Protein AF-A0A6J6ZNC2-F1 (afdb_monomer)

Mean predicted aligned error: 2.44 Å

Foldseek 3Di:
DDFFAWDFPLLLVVLCCDPPNVWDFPDDDAQWTWTDGPPWDIDIDNDHRRDTDHRVRLQCCVCVVRNDDSVVSRVSND

Radius of gyration: 11.5 Å; Cα contacts (8 Å, |Δi|>4): 124; chains: 1; bounding box: 27×23×25 Å

Organism: NCBI:txid449393

Solvent-accessible surface area (backbone atoms only — not comparable to full-atom values): 4434 Å² total; per-residue (Å²): 134,88,86,52,70,62,45,35,40,50,55,55,52,52,36,42,42,29,82,92,56,50,30,40,80,79,44,74,59,89,47,34,34,36,30,39,32,95,90,41,59,75,42,75,47,76,54,47,55,83,44,72,39,48,17,71,55,49,48,45,45,37,35,72,63,54,62,36,53,74,69,60,39,53,64,54,73,107

Nearest PDB structures (foldseek):
  8g4l-assembly1_Z  TM=4.998E-01  e=6.208E-01  Homo sapiens
  8g4l-assembly1_B  TM=5.093E-01  e=7.973E-01  Homo sapiens
  7qin-assembly1_L  TM=5.318E-01  e=1.491E+00  Mus musculus
  8efh-assembly1_A  TM=4.024E-01  e=9.036E-01  Homo sapiens
  8exw-assembly1_A  TM=5.582E-01  e=4.598E+00  Drosophila melanogaster

Secondary structure (DSSP, 8-state):
-PPPPPEEHHHHHHHHHSTTT--EEEEEETTEEEEE-SSS--EEE-S-TTPEEPHHHHHHIIIIIS---HHHHHHHH-

InterPro domains:
  IPR038570 HicA superfamily [G3DSA:3.30.9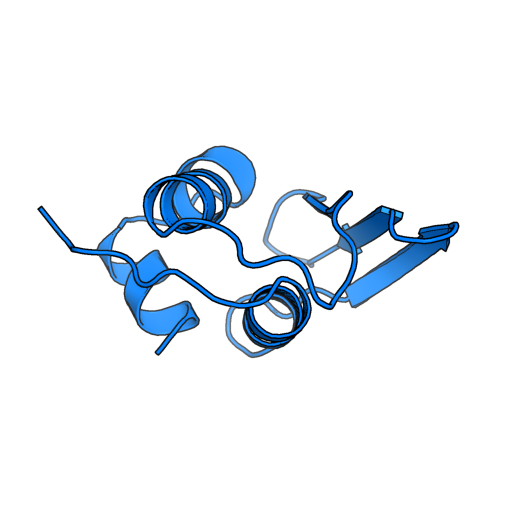20.30] (4-71)

Structure (mmCIF, N/CA/C/O backbone):
data_AF-A0A6J6ZNC2-F1
#
_entry.id   AF-A0A6J6ZNC2-F1
#
loop_
_atom_site.group_PDB
_atom_site.id
_atom_site.type_symbol
_atom_site.label_atom_id
_atom_site.label_alt_id
_atom_site.label_comp_id
_atom_site.label_asym_id
_atom_site.label_entity_id
_atom_site.label_seq_id
_atom_site.pdbx_PDB_ins_code
_atom_site.Cartn_x
_atom_site.Cartn_y
_atom_site.Cartn_z
_atom_site.occupancy
_atom_site.B_iso_or_equiv
_atom_site.auth_seq_id
_atom_site.auth_comp_id
_atom_site.auth_asym_id
_atom_site.auth_atom_id
_atom_site.pdbx_PDB_model_num
ATOM 1 N N . MET A 1 1 ? -13.374 10.164 11.359 1.00 73.06 1 MET A N 1
ATOM 2 C CA . MET A 1 1 ? -12.465 10.139 10.192 1.00 73.06 1 MET A CA 1
ATOM 3 C C . MET A 1 1 ? -11.199 9.418 10.620 1.00 73.06 1 MET A C 1
ATOM 5 O O . MET A 1 1 ? -10.649 9.796 11.648 1.00 73.06 1 MET A O 1
ATOM 9 N N . ILE A 1 2 ? -10.791 8.351 9.930 1.00 88.19 2 ILE A N 1
ATOM 10 C CA . ILE A 1 2 ? -9.601 7.580 10.325 1.00 88.19 2 ILE A CA 1
ATOM 11 C C . ILE A 1 2 ? -8.347 8.365 9.925 1.00 88.19 2 ILE A C 1
ATOM 13 O O . ILE A 1 2 ? -8.259 8.846 8.792 1.00 88.19 2 ILE A O 1
ATOM 17 N N . ASN A 1 3 ? -7.402 8.524 10.856 1.00 92.25 3 ASN A N 1
ATOM 18 C CA . ASN A 1 3 ? -6.135 9.193 10.580 1.00 92.25 3 ASN A CA 1
ATOM 19 C C . ASN A 1 3 ? -5.134 8.186 10.002 1.00 92.25 3 ASN A C 1
ATOM 21 O O . ASN A 1 3 ? -4.871 7.153 10.613 1.00 92.25 3 ASN A O 1
ATOM 25 N N . PHE A 1 4 ? -4.593 8.490 8.826 1.00 96.56 4 PHE A N 1
ATOM 26 C CA . PHE A 1 4 ? -3.608 7.646 8.155 1.00 96.56 4 PHE A CA 1
ATOM 27 C C . PHE A 1 4 ? -2.208 8.190 8.456 1.00 96.56 4 PHE A C 1
ATOM 29 O O . PHE A 1 4 ? -2.002 9.398 8.317 1.00 96.56 4 PHE A O 1
ATOM 36 N N . PRO A 1 5 ? -1.244 7.344 8.856 1.00 96.69 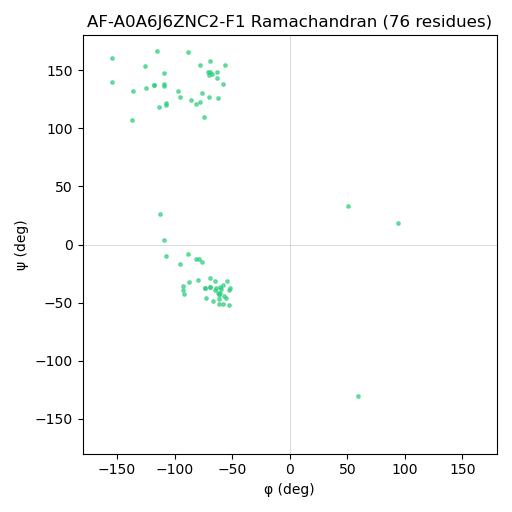5 PRO A N 1
ATOM 37 C CA . PRO A 1 5 ? 0.120 7.789 9.100 1.00 96.69 5 PRO A CA 1
ATOM 38 C C . PRO A 1 5 ? 0.822 8.144 7.786 1.00 96.69 5 PRO A C 1
ATOM 40 O O . PRO A 1 5 ? 0.572 7.537 6.741 1.00 96.69 5 PRO A O 1
ATOM 43 N N . SER A 1 6 ? 1.737 9.110 7.847 1.00 97.56 6 SER A N 1
ATOM 44 C CA . SER A 1 6 ? 2.773 9.238 6.823 1.00 97.56 6 SER A CA 1
A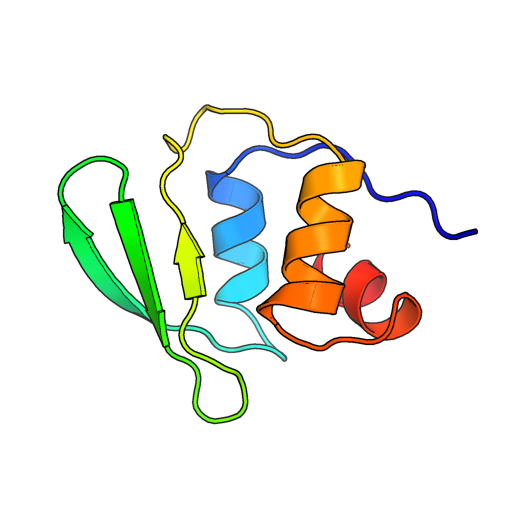TOM 45 C C . SER A 1 6 ? 3.758 8.075 6.955 1.00 97.56 6 SER A C 1
ATOM 47 O O . SER A 1 6 ? 4.025 7.615 8.064 1.00 97.56 6 SER A O 1
ATOM 49 N N . MET A 1 7 ? 4.300 7.587 5.841 1.00 97.75 7 MET A N 1
ATOM 50 C CA . MET A 1 7 ? 5.300 6.513 5.861 1.00 97.75 7 MET A CA 1
ATOM 51 C C . MET A 1 7 ? 6.199 6.546 4.636 1.00 97.75 7 MET A C 1
ATOM 53 O O . MET A 1 7 ? 5.851 7.121 3.600 1.00 97.75 7 MET A O 1
ATOM 57 N N . LYS A 1 8 ? 7.362 5.897 4.721 1.00 97.75 8 LYS A N 1
ATOM 58 C CA . LYS A 1 8 ? 8.265 5.805 3.573 1.00 97.75 8 LYS A CA 1
ATOM 59 C C . LYS A 1 8 ? 7.647 4.944 2.481 1.00 97.75 8 LYS A C 1
ATOM 61 O O . LYS A 1 8 ? 7.004 3.929 2.739 1.00 97.75 8 LYS A O 1
ATOM 66 N N . THR A 1 9 ? 7.936 5.288 1.232 1.00 96.88 9 THR A N 1
ATOM 67 C CA . THR A 1 9 ? 7.487 4.531 0.052 1.00 96.88 9 THR A CA 1
ATOM 68 C C . THR A 1 9 ? 7.850 3.047 0.158 1.00 96.88 9 THR A C 1
ATOM 70 O O . THR A 1 9 ? 7.045 2.177 -0.178 1.00 96.88 9 THR A O 1
ATOM 73 N N . LYS A 1 10 ? 9.044 2.736 0.680 1.00 96.75 10 LYS A N 1
ATOM 74 C CA . LYS A 1 10 ? 9.478 1.353 0.920 1.00 96.75 10 LYS A CA 1
ATOM 75 C C . LYS A 1 10 ? 8.575 0.603 1.905 1.00 96.75 10 LYS A C 1
ATOM 77 O O . LYS A 1 10 ? 8.381 -0.598 1.743 1.00 96.75 10 LYS A O 1
ATOM 82 N N . GLU A 1 11 ? 8.060 1.280 2.926 1.00 97.62 11 GLU A N 1
ATOM 83 C CA . GLU A 1 11 ? 7.170 0.694 3.935 1.00 97.62 11 GLU A CA 1
ATOM 84 C C . GLU A 1 11 ? 5.790 0.438 3.341 1.00 97.62 11 GLU A C 1
ATOM 86 O O . GLU A 1 11 ? 5.305 -0.688 3.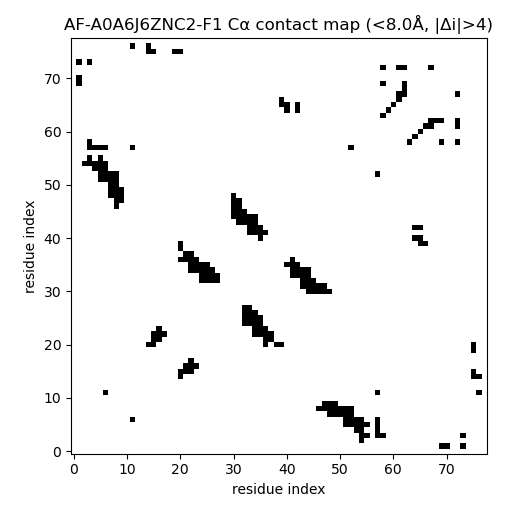423 1.00 97.62 11 GLU A O 1
ATOM 91 N N . LEU A 1 12 ? 5.241 1.410 2.607 1.00 97.56 12 LEU A N 1
ATOM 92 C CA . LEU A 1 12 ? 3.980 1.235 1.885 1.00 97.56 12 LEU A CA 1
ATOM 93 C C . LEU A 1 12 ? 4.032 0.026 0.944 1.00 97.56 12 LEU A C 1
ATOM 95 O O . LEU A 1 12 ? 3.127 -0.802 0.933 1.00 97.56 12 LEU A O 1
ATOM 99 N N . ILE A 1 13 ? 5.115 -0.119 0.178 1.00 97.19 13 ILE A N 1
ATOM 100 C CA . ILE A 1 13 ? 5.279 -1.256 -0.736 1.00 97.19 13 ILE A CA 1
ATOM 101 C C . ILE A 1 13 ? 5.359 -2.580 0.025 1.00 97.19 13 ILE A C 1
ATOM 103 O O . ILE A 1 13 ? 4.791 -3.569 -0.432 1.00 97.19 13 ILE A O 1
ATOM 107 N N . LYS A 1 14 ? 6.005 -2.619 1.198 1.00 97.38 14 LYS A N 1
ATOM 108 C CA . LYS A 1 14 ? 5.992 -3.821 2.045 1.00 97.38 14 LYS A CA 1
ATOM 109 C C . LYS A 1 14 ? 4.573 -4.182 2.481 1.00 97.38 14 LYS A C 1
ATOM 111 O O . LYS A 1 14 ? 4.241 -5.360 2.421 1.00 97.38 14 LYS A O 1
ATOM 116 N N . CYS A 1 15 ? 3.755 -3.210 2.886 1.00 97.69 15 CYS A N 1
ATOM 117 C CA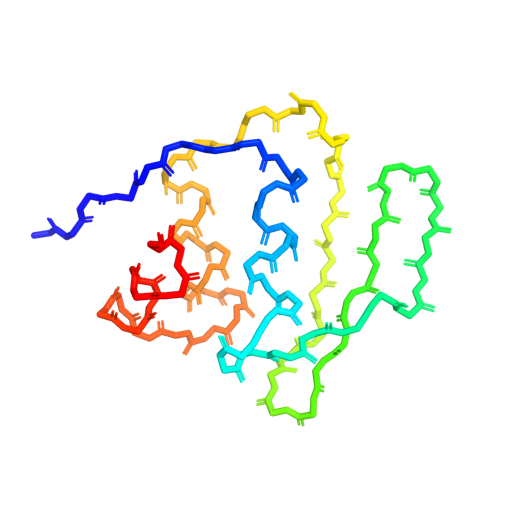 . CYS A 1 15 ? 2.353 -3.442 3.250 1.00 97.69 15 CYS A CA 1
ATOM 118 C C . CYS A 1 15 ? 1.549 -3.982 2.061 1.00 97.69 15 CYS A C 1
ATOM 120 O O . CYS A 1 15 ? 0.884 -5.005 2.183 1.00 97.69 15 CYS A O 1
ATOM 122 N N . LEU A 1 16 ? 1.688 -3.368 0.881 1.00 97.62 16 LEU A N 1
ATOM 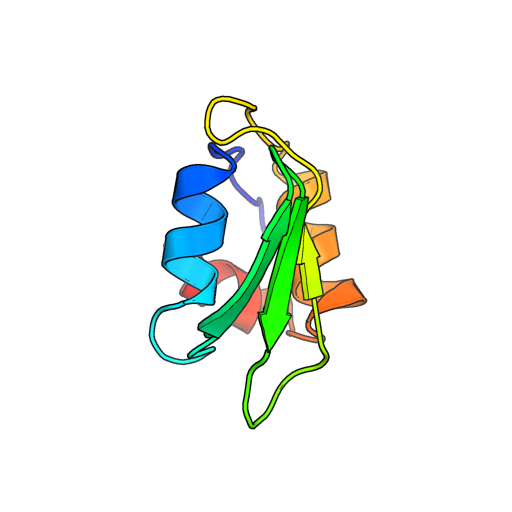123 C CA . LEU A 1 16 ? 1.008 -3.812 -0.341 1.00 97.62 16 LEU A CA 1
ATOM 124 C C . LEU A 1 16 ? 1.383 -5.251 -0.737 1.00 97.62 16 LEU A C 1
ATOM 126 O O . LEU A 1 16 ? 0.533 -6.011 -1.193 1.00 97.62 16 LEU A O 1
ATOM 130 N N . CYS A 1 17 ? 2.645 -5.645 -0.568 1.00 97.69 17 CYS A N 1
ATOM 131 C CA . CYS A 1 17 ? 3.104 -6.988 -0.927 1.00 97.69 17 CYS A CA 1
ATOM 132 C C . CYS A 1 17 ? 2.735 -8.076 0.098 1.00 97.69 17 CYS A C 1
ATOM 134 O O . CYS A 1 17 ? 2.899 -9.261 -0.193 1.00 97.69 17 CYS A O 1
ATOM 136 N N . ARG A 1 18 ? 2.280 -7.708 1.301 1.00 96.81 18 ARG A N 1
ATOM 137 C CA . ARG A 1 18 ? 1.893 -8.650 2.364 1.00 96.81 18 ARG A CA 1
ATOM 138 C C . ARG A 1 18 ? 0.424 -9.061 2.244 1.00 96.81 18 ARG A C 1
ATOM 140 O O . ARG A 1 18 ? -0.358 -8.433 1.533 1.00 96.81 18 ARG A O 1
ATOM 147 N N . TYR A 1 19 ? 0.053 -10.124 2.959 1.00 93.94 19 TYR A N 1
ATOM 148 C CA . TYR A 1 19 ? -1.352 -10.478 3.162 1.00 93.94 19 TYR A CA 1
ATOM 149 C C . TYR A 1 19 ? -2.093 -9.304 3.832 1.00 93.94 19 TYR A C 1
ATOM 151 O O . TYR A 1 19 ? -1.524 -8.700 4.743 1.00 93.94 19 TYR A O 1
ATOM 159 N N . PRO A 1 20 ? -3.331 -8.971 3.416 1.00 95.06 20 PRO A N 1
ATOM 160 C CA . PRO A 1 20 ? -4.177 -9.679 2.444 1.00 95.06 20 PRO A CA 1
ATOM 161 C C . PRO A 1 20 ? -3.988 -9.269 0.976 1.00 95.06 20 PRO A C 1
ATOM 163 O O . PRO A 1 20 ? -4.546 -9.913 0.092 1.00 95.06 20 PRO A O 1
ATOM 166 N N . LEU A 1 21 ? -3.226 -8.211 0.684 1.00 97.25 21 LEU A N 1
ATOM 167 C CA . LEU A 1 21 ? -3.192 -7.630 -0.663 1.00 97.25 21 LEU A CA 1
ATOM 168 C C . LEU A 1 21 ? -2.302 -8.395 -1.646 1.00 97.25 21 LEU A C 1
ATOM 170 O O . LEU A 1 21 ? -2.588 -8.414 -2.845 1.00 97.25 21 LEU A O 1
ATOM 174 N N . CYS A 1 22 ? -1.242 -9.035 -1.147 1.00 97.75 22 CYS A N 1
ATOM 175 C CA . CYS A 1 22 ? -0.392 -9.976 -1.881 1.00 97.75 22 CYS A CA 1
ATOM 176 C C . CYS A 1 22 ? 0.110 -9.449 -3.240 1.00 97.75 22 CYS A C 1
ATOM 178 O O . CYS A 1 22 ? 0.283 -10.216 -4.193 1.00 97.75 22 CYS A O 1
ATOM 180 N N . TYR A 1 23 ? 0.351 -8.139 -3.352 1.00 98.31 23 TYR A N 1
ATOM 181 C CA . TYR A 1 23 ? 0.898 -7.559 -4.572 1.00 98.31 23 TYR A CA 1
ATOM 182 C C . TYR A 1 23 ? 2.305 -8.097 -4.865 1.00 98.31 23 TYR A C 1
ATOM 184 O O . TYR A 1 23 ? 3.137 -8.273 -3.979 1.00 98.31 23 TYR A O 1
ATOM 192 N N . LYS A 1 24 ? 2.607 -8.293 -6.147 1.00 98.19 24 LYS A N 1
ATOM 193 C CA . LYS A 1 24 ? 3.935 -8.651 -6.653 1.00 98.19 24 LYS A CA 1
ATOM 194 C C . LYS A 1 24 ? 4.449 -7.555 -7.570 1.00 98.19 24 LYS A C 1
ATOM 196 O O . LYS A 1 24 ? 3.711 -7.046 -8.414 1.00 98.19 24 LYS A O 1
ATOM 201 N N . ILE A 1 25 ? 5.725 -7.205 -7.436 1.00 97.62 25 ILE A N 1
ATOM 202 C CA . ILE A 1 25 ? 6.383 -6.271 -8.353 1.00 97.62 25 ILE A CA 1
ATOM 203 C C . ILE A 1 25 ? 6.646 -7.017 -9.664 1.00 97.62 25 ILE A C 1
ATOM 205 O O . ILE A 1 25 ? 7.494 -7.900 -9.715 1.00 97.62 25 ILE A O 1
ATOM 209 N N . ILE A 1 26 ? 5.920 -6.658 -10.722 1.00 98.19 26 ILE A N 1
ATOM 210 C CA . ILE A 1 26 ? 6.067 -7.275 -12.052 1.00 98.19 26 ILE A CA 1
ATOM 211 C C . ILE A 1 26 ? 7.008 -6.487 -12.967 1.00 98.19 26 ILE A C 1
ATOM 213 O O . ILE A 1 26 ? 7.465 -6.997 -13.986 1.00 98.19 26 ILE A O 1
ATOM 217 N N . ARG A 1 27 ? 7.290 -5.223 -12.629 1.00 96.81 27 ARG A N 1
ATOM 218 C CA . ARG A 1 27 ? 8.215 -4.363 -13.374 1.00 96.81 27 ARG A CA 1
ATOM 219 C C . ARG A 1 27 ? 8.794 -3.283 -12.472 1.00 96.81 27 ARG A C 1
ATOM 221 O O . ARG A 1 27 ? 8.052 -2.659 -11.715 1.00 96.81 27 ARG A O 1
ATOM 228 N N . GLN A 1 28 ? 10.083 -2.993 -12.638 1.00 96.19 28 GLN A N 1
ATOM 229 C CA . GLN A 1 28 ? 10.744 -1.843 -12.024 1.00 96.19 28 GLN A CA 1
ATOM 230 C C . GLN A 1 28 ? 11.654 -1.134 -13.038 1.00 96.19 28 GLN A C 1
ATOM 232 O O . GLN A 1 28 ? 12.433 -1.780 -13.735 1.00 96.19 28 GLN A O 1
ATOM 237 N N . ARG A 1 29 ? 11.554 0.198 -13.125 1.00 92.94 29 ARG A N 1
ATOM 238 C CA . ARG A 1 29 ? 12.470 1.068 -13.882 1.00 92.94 29 ARG A CA 1
ATOM 239 C C . ARG A 1 29 ? 12.783 2.296 -13.033 1.00 92.94 29 ARG A C 1
ATOM 241 O O . ARG A 1 29 ? 11.924 3.158 -12.863 1.00 92.94 29 ARG A O 1
ATOM 248 N N . GLY A 1 30 ? 14.000 2.372 -12.501 1.00 90.44 30 GLY A N 1
ATOM 249 C CA . GLY A 1 30 ? 14.337 3.386 -11.499 1.00 90.44 30 GLY A CA 1
ATOM 250 C C . GLY A 1 30 ? 13.429 3.259 -10.270 1.00 90.44 30 GLY A C 1
ATOM 251 O O . GLY A 1 30 ? 13.234 2.156 -9.758 1.00 90.44 30 GLY A O 1
ATOM 252 N N . SER A 1 31 ? 12.845 4.374 -9.832 1.00 89.88 31 SER A N 1
ATOM 253 C CA . SER A 1 31 ? 11.862 4.431 -8.739 1.00 89.88 31 SER A CA 1
ATOM 254 C C . SER A 1 31 ? 10.464 3.947 -9.131 1.00 89.88 31 SER A C 1
ATOM 256 O O . SER A 1 31 ? 9.642 3.677 -8.261 1.00 89.88 31 SER A O 1
ATOM 258 N N . HIS A 1 32 ? 10.172 3.811 -10.428 1.00 93.62 32 HIS A N 1
ATOM 259 C CA . HIS A 1 32 ? 8.845 3.414 -10.882 1.00 93.62 32 HIS A CA 1
ATOM 260 C C . HIS A 1 32 ? 8.680 1.899 -10.783 1.00 93.62 32 HIS A C 1
ATOM 262 O O . HIS A 1 32 ? 9.390 1.137 -11.445 1.00 93.62 32 HIS A O 1
ATOM 268 N N . ARG A 1 33 ? 7.692 1.462 -10.006 1.00 96.62 33 ARG A N 1
ATOM 269 C CA . ARG A 1 33 ? 7.299 0.064 -9.820 1.00 96.62 33 ARG A CA 1
ATOM 270 C C . ARG A 1 33 ? 5.873 -0.146 -10.300 1.00 96.62 33 ARG A C 1
ATOM 272 O O . ARG A 1 33 ? 4.993 0.671 -10.047 1.00 96.62 33 ARG A O 1
ATOM 279 N N . THR A 1 34 ? 5.649 -1.253 -10.999 1.00 97.94 34 THR A N 1
ATOM 280 C CA . THR A 1 34 ? 4.306 -1.751 -11.324 1.00 97.94 34 THR A CA 1
ATOM 281 C C . THR A 1 34 ? 4.044 -2.988 -10.481 1.00 97.94 34 THR A C 1
ATOM 283 O O . THR A 1 34 ? 4.814 -3.950 -10.541 1.00 97.94 34 THR A O 1
ATOM 286 N N . LEU A 1 35 ? 2.982 -2.938 -9.686 1.00 98.31 35 LEU A N 1
ATOM 287 C CA . LEU A 1 35 ? 2.560 -3.986 -8.776 1.00 98.31 35 LEU A CA 1
ATOM 288 C C . LEU A 1 35 ? 1.277 -4.625 -9.308 1.00 98.31 35 LEU A C 1
ATOM 290 O O . LEU A 1 35 ? 0.357 -3.925 -9.729 1.00 98.31 35 LEU A O 1
ATOM 294 N N . LYS A 1 36 ? 1.206 -5.955 -9.270 1.00 98.31 36 LYS A N 1
ATOM 295 C CA . LYS A 1 36 ? 0.022 -6.729 -9.656 1.00 98.31 36 LYS A CA 1
ATOM 296 C C . LYS A 1 36 ? -0.399 -7.646 -8.516 1.00 98.31 36 LYS A C 1
ATOM 298 O O . LYS A 1 36 ? 0.455 -8.307 -7.932 1.00 98.31 36 LYS A O 1
ATOM 303 N N . SER A 1 37 ? -1.692 -7.683 -8.228 1.00 97.81 37 SER A N 1
ATOM 304 C CA . SER A 1 37 ? -2.313 -8.664 -7.340 1.00 97.81 37 SER A CA 1
ATOM 305 C C . SER A 1 37 ? -3.281 -9.532 -8.148 1.00 97.81 37 SER A C 1
ATOM 307 O O . SER A 1 37 ? -3.595 -9.217 -9.298 1.00 97.81 37 SER A O 1
ATOM 309 N N . GLU A 1 38 ? -3.711 -10.643 -7.564 1.00 97.12 38 GLU A N 1
ATOM 310 C CA . GLU A 1 38 ? -4.761 -11.496 -8.120 1.00 97.12 38 GLU A CA 1
ATOM 311 C C . GLU A 1 38 ? -6.147 -10.856 -7.967 1.00 97.12 38 GLU A C 1
ATOM 313 O O . GLU A 1 38 ? -6.962 -10.932 -8.882 1.00 97.12 38 GLU A O 1
ATOM 318 N N . HIS A 1 39 ? -6.389 -10.175 -6.842 1.00 96.19 39 HIS A N 1
ATOM 319 C CA . HIS A 1 39 ? -7.719 -9.676 -6.471 1.00 96.19 39 HIS A CA 1
ATOM 320 C C . HIS A 1 39 ? -7.878 -8.158 -6.592 1.00 96.19 39 HIS A C 1
ATOM 322 O O . HIS A 1 39 ? -8.991 -7.652 -6.489 1.00 96.19 39 HIS A O 1
ATOM 328 N N . TYR A 1 40 ? -6.781 -7.428 -6.810 1.00 97.56 40 TYR A N 1
ATOM 329 C CA . TYR A 1 40 ? -6.780 -5.966 -6.805 1.00 97.56 40 TYR A CA 1
ATOM 330 C C . TYR A 1 40 ? -6.198 -5.380 -8.099 1.00 97.56 40 TYR A C 1
ATOM 332 O O . TYR A 1 40 ? -5.356 -6.022 -8.741 1.00 97.56 40 TYR A O 1
ATOM 340 N N . PRO A 1 41 ? -6.598 -4.149 -8.480 1.00 98.12 41 PRO A N 1
ATOM 341 C CA . PRO A 1 41 ? -6.116 -3.491 -9.689 1.00 98.12 41 PRO A CA 1
ATOM 342 C C . PRO A 1 41 ? -4.594 -3.364 -9.739 1.00 98.12 41 PRO A C 1
ATOM 344 O O . PRO A 1 41 ? -3.919 -3.285 -8.710 1.00 98.12 41 PRO A O 1
ATOM 347 N N . VAL A 1 42 ? -4.048 -3.288 -10.954 1.00 97.94 42 VAL A N 1
ATOM 348 C CA . VAL A 1 42 ? -2.624 -3.003 -11.165 1.00 97.94 42 VAL A CA 1
ATOM 349 C C . VAL A 1 42 ? -2.300 -1.615 -10.619 1.00 97.94 42 VAL A C 1
ATOM 351 O O . VAL A 1 42 ? -2.905 -0.625 -11.023 1.00 97.94 42 VAL A O 1
ATOM 354 N N . LEU A 1 43 ? -1.298 -1.542 -9.747 1.00 97.50 43 LEU A N 1
ATOM 355 C CA . LEU A 1 43 ? -0.877 -0.305 -9.103 1.00 97.50 43 LEU A CA 1
ATOM 356 C C . LEU A 1 43 ? 0.474 0.150 -9.656 1.00 97.50 43 LEU A C 1
ATOM 358 O O . LEU A 1 43 ? 1.397 -0.651 -9.822 1.00 97.50 43 LEU A O 1
ATOM 362 N N . ARG A 1 44 ? 0.625 1.452 -9.910 1.00 96.94 44 ARG A N 1
ATOM 363 C CA . ARG A 1 44 ? 1.912 2.052 -10.279 1.00 96.94 44 ARG A CA 1
ATOM 364 C C . ARG A 1 44 ? 2.376 3.003 -9.182 1.00 96.94 44 ARG A C 1
ATOM 366 O O . ARG A 1 44 ? 1.746 4.023 -8.935 1.00 96.94 44 ARG A O 1
ATOM 373 N N . ILE A 1 45 ? 3.525 2.701 -8.588 1.00 95.94 45 ILE A N 1
ATOM 374 C CA . ILE A 1 45 ? 4.182 3.553 -7.595 1.00 95.94 45 ILE A CA 1
ATOM 375 C C . ILE A 1 45 ? 5.414 4.185 -8.236 1.00 95.94 45 ILE A C 1
ATOM 377 O O . ILE A 1 45 ? 6.308 3.470 -8.677 1.00 95.94 45 ILE A O 1
ATOM 381 N N . SER A 1 46 ? 5.459 5.516 -8.290 1.00 94.12 46 SER A N 1
ATOM 382 C CA . SER A 1 46 ? 6.511 6.289 -8.976 1.00 94.12 46 SER A CA 1
ATOM 383 C C . SER A 1 46 ? 7.395 7.091 -8.013 1.00 94.12 46 SER A C 1
ATOM 385 O O . SER A 1 46 ? 7.936 8.128 -8.383 1.00 94.12 46 SER A O 1
ATOM 387 N N . TYR A 1 47 ? 7.524 6.641 -6.764 1.00 92.75 47 TYR A N 1
ATOM 388 C CA . TYR A 1 47 ? 8.292 7.328 -5.723 1.00 92.75 47 TYR A CA 1
ATOM 389 C C . TYR A 1 47 ? 9.574 6.562 -5.390 1.00 92.75 47 TYR A C 1
ATOM 391 O O . TYR A 1 47 ? 9.614 5.333 -5.455 1.00 92.75 47 TYR A O 1
ATOM 399 N N . HIS A 1 48 ? 10.637 7.285 -5.028 1.00 93.62 48 HIS A N 1
ATOM 400 C CA . HIS A 1 48 ? 11.845 6.660 -4.490 1.00 93.62 48 HIS A CA 1
ATOM 401 C C . HIS A 1 48 ? 11.569 6.076 -3.102 1.00 93.62 48 HIS A C 1
ATOM 403 O O . HIS A 1 48 ? 10.798 6.636 -2.330 1.00 93.62 48 HIS A O 1
ATOM 409 N N . ASP A 1 49 ? 12.257 4.989 -2.752 1.00 93.38 49 ASP A N 1
ATOM 410 C CA . ASP A 1 49 ? 12.057 4.270 -1.486 1.00 93.38 49 ASP A CA 1
ATOM 411 C C . ASP A 1 49 ? 12.183 5.139 -0.229 1.00 93.38 49 ASP A C 1
ATOM 413 O O . ASP A 1 49 ? 11.515 4.864 0.769 1.00 93.38 49 ASP A O 1
ATOM 417 N N . SER A 1 50 ? 13.030 6.170 -0.278 1.00 95.31 50 SER A N 1
ATOM 418 C CA . SER A 1 50 ? 13.280 7.111 0.816 1.00 95.31 50 SER A CA 1
ATOM 419 C C . SER A 1 50 ? 12.233 8.219 0.945 1.00 95.31 50 SER A C 1
ATOM 421 O O . SER A 1 50 ? 12.228 8.898 1.968 1.00 95.31 50 SER A O 1
ATOM 423 N N . VAL A 1 51 ? 11.359 8.408 -0.051 1.00 96.38 51 VAL A N 1
ATOM 424 C CA . VAL A 1 51 ? 10.328 9.454 -0.024 1.00 96.38 51 VAL A CA 1
ATOM 425 C C . VAL A 1 51 ? 9.272 9.095 1.007 1.00 96.38 51 VAL A C 1
ATOM 427 O O . VAL A 1 51 ? 8.693 8.006 0.951 1.00 96.38 51 VAL A O 1
ATOM 430 N N . GLU A 1 52 ? 9.008 10.033 1.909 1.00 97.81 52 GLU A N 1
ATOM 431 C CA . GLU A 1 52 ? 7.874 9.976 2.820 1.00 97.81 52 GLU A CA 1
ATOM 432 C C . GLU A 1 52 ? 6.592 10.371 2.080 1.00 97.81 52 GLU A C 1
ATOM 434 O O . GLU A 1 52 ? 6.492 11.439 1.474 1.00 97.81 52 GLU A O 1
ATOM 439 N N . ILE A 1 53 ? 5.614 9.473 2.097 1.00 96.81 53 ILE A N 1
ATOM 440 C CA . ILE A 1 53 ? 4.290 9.673 1.523 1.00 96.81 53 ILE A CA 1
ATOM 441 C C . ILE A 1 53 ? 3.380 10.152 2.648 1.00 96.81 53 ILE A C 1
ATOM 443 O O . ILE A 1 53 ? 3.274 9.494 3.681 1.00 96.81 53 ILE A O 1
ATOM 447 N N . SER A 1 54 ? 2.701 11.281 2.437 1.00 97.38 54 SER A N 1
ATOM 448 C CA . SER A 1 54 ? 1.771 11.824 3.426 1.00 97.38 54 SER A CA 1
ATOM 449 C C . SER A 1 54 ? 0.599 10.878 3.686 1.00 97.38 54 SER A C 1
ATOM 451 O O . SER A 1 54 ? 0.114 10.211 2.767 1.00 97.38 54 SER A O 1
ATOM 453 N N . GLY A 1 55 ? 0.074 10.882 4.912 1.00 97.44 55 GLY A N 1
ATOM 454 C CA . GLY A 1 55 ? -1.094 10.076 5.286 1.00 97.44 55 GLY A CA 1
ATOM 455 C C . GLY A 1 55 ? -2.300 10.247 4.357 1.00 97.44 55 GLY A C 1
ATOM 456 O O . GLY A 1 55 ? -2.955 9.274 3.986 1.00 97.44 55 GLY A O 1
ATOM 457 N N . PHE A 1 56 ? -2.548 11.469 3.872 1.00 97.00 56 PHE A N 1
ATOM 458 C CA . PHE A 1 56 ? -3.584 11.729 2.868 1.00 97.00 56 PHE A CA 1
ATOM 459 C C . PHE A 1 56 ? -3.339 10.962 1.558 1.00 97.00 56 PHE A C 1
ATOM 461 O O . PHE A 1 56 ? -4.268 10.400 0.973 1.00 97.00 56 PHE A O 1
ATOM 468 N N . ARG A 1 57 ? -2.086 10.908 1.091 1.00 97.25 57 ARG A N 1
ATOM 469 C CA . ARG A 1 57 ? -1.727 10.185 -0.132 1.00 97.25 57 ARG A CA 1
ATOM 470 C C . ARG A 1 57 ? -1.747 8.672 0.085 1.00 97.25 57 ARG A C 1
ATOM 472 O O . ARG A 1 57 ? -2.226 7.976 -0.806 1.00 97.25 57 ARG A O 1
ATOM 479 N N . VAL A 1 58 ? -1.322 8.179 1.253 1.00 97.56 58 VAL A N 1
ATOM 480 C CA . VAL A 1 58 ? -1.464 6.763 1.646 1.00 97.56 58 VAL A CA 1
ATOM 481 C C . VAL A 1 58 ? -2.934 6.349 1.611 1.00 97.56 58 VAL A C 1
ATOM 483 O O . VAL A 1 58 ? -3.282 5.395 0.916 1.00 97.56 58 VAL A O 1
ATOM 486 N N . LYS A 1 59 ? -3.813 7.122 2.266 1.00 97.75 59 LYS A N 1
ATOM 487 C CA . LYS A 1 59 ? -5.266 6.914 2.234 1.00 97.75 59 LYS A CA 1
ATOM 488 C C . LYS A 1 59 ? -5.778 6.837 0.801 1.00 97.75 59 LYS A C 1
ATOM 490 O O . LYS A 1 59 ? -6.443 5.873 0.445 1.00 97.75 59 LYS A O 1
ATOM 495 N N . LYS A 1 60 ? -5.436 7.831 -0.026 1.00 97.62 60 LYS A N 1
ATOM 496 C CA . LYS A 1 60 ? -5.865 7.895 -1.428 1.00 97.62 60 LYS A CA 1
ATOM 497 C C . LYS A 1 60 ? -5.442 6.656 -2.221 1.00 97.62 60 LYS A C 1
ATOM 499 O O . LYS A 1 60 ? -6.260 6.122 -2.958 1.00 97.62 60 LYS A O 1
ATOM 504 N N . ILE A 1 61 ? -4.204 6.190 -2.063 1.00 97.44 61 ILE A N 1
ATOM 505 C CA . ILE A 1 61 ? -3.724 4.981 -2.747 1.00 97.44 61 ILE A CA 1
ATOM 506 C C . ILE A 1 61 ? -4.562 3.768 -2.325 1.00 97.44 61 ILE A C 1
ATOM 508 O O . ILE A 1 61 ? -5.099 3.065 -3.174 1.00 97.44 61 ILE A O 1
ATOM 512 N N . LEU A 1 62 ? -4.730 3.540 -1.023 1.00 97.81 62 LEU A N 1
ATOM 513 C CA . LEU A 1 62 ? -5.412 2.342 -0.526 1.00 97.81 62 LEU A CA 1
ATOM 514 C C . LEU A 1 62 ? -6.916 2.341 -0.819 1.00 97.81 62 LEU A C 1
ATOM 516 O O . LEU A 1 62 ? -7.478 1.294 -1.124 1.00 97.81 62 LEU A O 1
ATOM 520 N N . THR A 1 63 ? -7.584 3.491 -0.751 1.00 97.75 63 THR A N 1
ATOM 521 C CA . THR A 1 63 ? -9.038 3.539 -0.943 1.00 97.75 63 THR A CA 1
ATOM 522 C C . THR A 1 63 ? -9.440 3.789 -2.389 1.00 97.75 63 THR A C 1
ATOM 524 O O . THR A 1 63 ? -10.340 3.124 -2.885 1.00 97.75 63 THR A O 1
ATOM 527 N N . GLN A 1 64 ? -8.775 4.710 -3.092 1.00 97.81 64 GLN A N 1
ATOM 528 C CA . GLN A 1 64 ? -9.170 5.094 -4.452 1.00 97.81 64 GLN A CA 1
ATOM 529 C C . GLN A 1 64 ? -8.452 4.283 -5.530 1.00 97.81 64 GLN A C 1
ATOM 531 O O . GLN A 1 64 ? -9.050 4.010 -6.564 1.00 97.81 64 GLN A O 1
ATOM 536 N N . GLU A 1 65 ? -7.184 3.915 -5.321 1.00 97.50 65 GLU A N 1
ATOM 537 C CA . GLU A 1 65 ? -6.405 3.191 -6.339 1.00 97.50 65 GLU A CA 1
ATOM 538 C C . GLU A 1 65 ? -6.491 1.665 -6.146 1.00 97.50 65 GLU A C 1
ATOM 540 O O . GLU A 1 65 ? -6.627 0.933 -7.124 1.00 97.50 65 GLU A O 1
ATOM 545 N N . VAL A 1 66 ? -6.465 1.178 -4.898 1.00 97.62 66 VAL A N 1
ATOM 546 C CA . VAL A 1 66 ? -6.634 -0.255 -4.579 1.00 97.62 66 VAL A CA 1
ATOM 547 C C . VAL A 1 66 ? -8.112 -0.636 -4.409 1.00 97.62 66 VAL A C 1
ATOM 549 O O . VAL A 1 66 ? -8.489 -1.753 -4.755 1.00 97.62 66 VAL A O 1
ATOM 552 N N . GLY A 1 67 ? -8.956 0.281 -3.919 1.00 97.56 67 GLY A N 1
ATOM 553 C CA . GLY A 1 67 ? -10.398 0.051 -3.751 1.00 97.56 67 GLY A CA 1
ATOM 554 C C . GLY A 1 67 ? -10.826 -0.434 -2.361 1.00 97.56 67 GLY A C 1
ATOM 555 O O . GLY A 1 67 ? -11.906 -1.001 -2.218 1.00 97.56 67 GLY A O 1
ATOM 556 N N . LEU A 1 68 ? -9.994 -0.257 -1.330 1.00 97.56 68 LEU A N 1
ATOM 557 C CA . LEU A 1 68 ? -10.3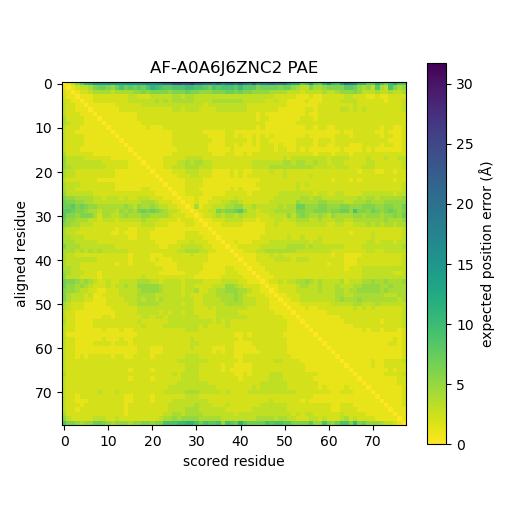34 -0.664 0.035 1.00 97.56 68 LEU A CA 1
ATOM 558 C C . LEU A 1 68 ? -11.290 0.324 0.714 1.00 97.56 68 LEU A C 1
ATOM 560 O O . LEU A 1 68 ? -11.277 1.529 0.458 1.00 97.56 68 LEU A O 1
ATOM 564 N N . THR A 1 69 ? -12.058 -0.174 1.682 1.00 97.12 69 THR A N 1
ATOM 565 C CA . THR A 1 69 ? -12.721 0.695 2.664 1.00 97.12 69 THR A CA 1
ATOM 566 C C . THR A 1 69 ? -11.683 1.322 3.600 1.00 97.12 69 THR A C 1
ATOM 568 O O . THR A 1 69 ? -10.595 0.773 3.775 1.00 97.12 69 THR A O 1
ATOM 571 N N . GLU A 1 70 ? -11.996 2.449 4.253 1.00 96.69 70 GLU A N 1
ATOM 572 C CA . GLU A 1 70 ? -11.051 3.075 5.199 1.00 96.69 70 GLU A CA 1
ATOM 573 C C . GLU A 1 70 ? -10.639 2.127 6.339 1.00 96.69 70 GLU A C 1
ATOM 575 O O . GLU A 1 70 ? -9.485 2.148 6.762 1.00 96.69 70 GLU A O 1
ATOM 580 N N . ILE A 1 71 ? -11.564 1.272 6.796 1.00 96.31 71 ILE A N 1
ATOM 581 C CA . ILE A 1 71 ? -11.325 0.277 7.851 1.00 96.31 71 ILE A CA 1
ATOM 582 C C . ILE A 1 71 ? -10.338 -0.791 7.366 1.00 96.31 71 ILE A C 1
ATOM 584 O O . ILE A 1 71 ? -9.358 -1.075 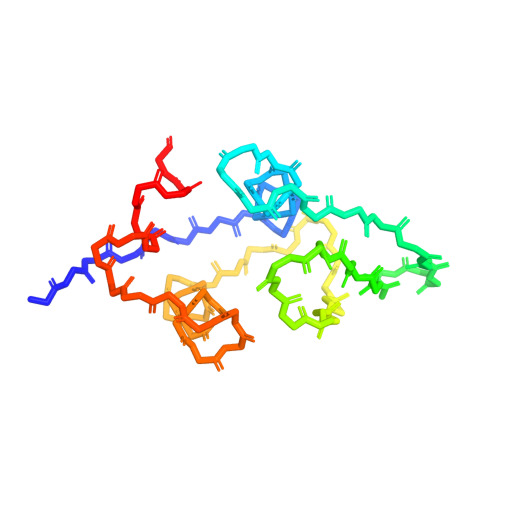8.041 1.00 96.31 71 ILE A O 1
ATOM 588 N N . MET A 1 72 ? -10.540 -1.354 6.173 1.00 96.50 72 MET A N 1
ATOM 589 C CA . MET A 1 72 ? -9.592 -2.327 5.616 1.00 96.50 72 MET A CA 1
ATOM 590 C C . MET A 1 72 ? -8.231 -1.688 5.328 1.00 96.50 72 MET A C 1
ATOM 592 O O . MET A 1 72 ? -7.192 -2.292 5.573 1.00 96.50 72 MET A O 1
ATOM 596 N N . ALA A 1 73 ? -8.234 -0.453 4.824 1.00 97.25 73 ALA A N 1
ATOM 597 C CA . ALA A 1 73 ? -7.021 0.269 4.477 1.00 97.25 73 ALA A CA 1
ATOM 598 C C . ALA A 1 73 ? -6.126 0.521 5.697 1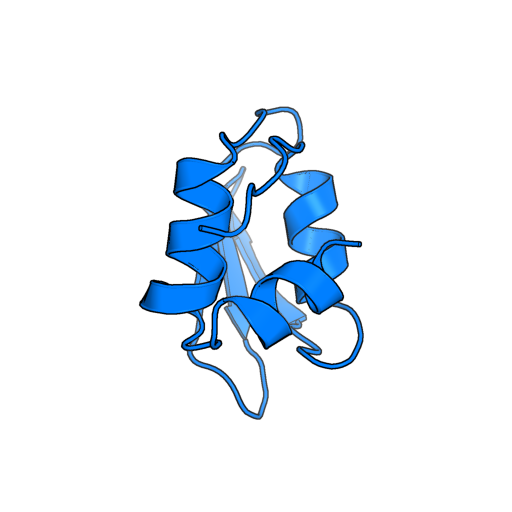.00 97.25 73 ALA A C 1
ATOM 600 O O . ALA A 1 73 ? -4.914 0.354 5.584 1.00 97.25 73 ALA A O 1
ATOM 601 N N . ILE A 1 74 ? -6.692 0.895 6.852 1.00 96.56 74 ILE A N 1
ATOM 602 C CA . ILE A 1 74 ? -5.889 1.123 8.060 1.00 96.56 74 ILE A CA 1
ATOM 603 C C . ILE A 1 74 ? -5.301 -0.181 8.612 1.00 96.56 74 ILE A C 1
ATOM 605 O O . ILE A 1 74 ? -4.154 -0.176 9.042 1.00 96.56 74 ILE A O 1
ATOM 609 N N . GLU A 1 75 ? -6.027 -1.301 8.541 1.00 95.69 75 GLU A N 1
ATOM 610 C CA . GLU A 1 75 ? -5.524 -2.611 8.991 1.00 95.69 75 GLU A CA 1
ATOM 611 C C . GLU A 1 75 ? -4.339 -3.111 8.152 1.00 95.69 75 GLU A C 1
ATOM 613 O O . GLU A 1 75 ? -3.448 -3.765 8.679 1.00 95.69 75 GLU A O 1
ATOM 618 N N . VAL A 1 76 ? -4.279 -2.766 6.862 1.00 95.12 76 VAL A N 1
ATOM 619 C CA . VAL A 1 76 ? -3.170 -3.157 5.967 1.00 95.12 76 VAL A CA 1
ATOM 620 C C . VAL A 1 76 ? -1.846 -2.459 6.308 1.00 95.12 76 VAL A C 1
ATOM 622 O O . VAL A 1 76 ? -0.775 -2.985 5.997 1.00 95.12 76 VAL A O 1
ATOM 625 N N . ILE A 1 77 ? -1.902 -1.254 6.881 1.00 94.12 77 ILE A N 1
ATOM 626 C CA . ILE A 1 77 ? -0.717 -0.414 7.136 1.00 94.12 77 ILE A CA 1
ATOM 627 C C . ILE A 1 77 ? -0.348 -0.285 8.615 1.00 94.12 77 ILE A C 1
ATOM 629 O O . ILE A 1 77 ? 0.568 0.475 8.936 1.00 94.12 77 ILE A O 1
ATOM 633 N N . LYS A 1 78 ? -1.062 -0.990 9.493 1.00 84.38 78 LYS A N 1
ATOM 634 C CA . LYS A 1 78 ? -0.618 -1.255 10.863 1.00 84.38 78 LYS A CA 1
ATOM 635 C C . LYS A 1 78 ? 0.517 -2.281 10.856 1.00 84.38 78 LYS A C 1
ATOM 637 O O . LYS A 1 78 ? 1.411 -2.135 11.716 1.00 84.38 78 LYS A O 1
#

pLDDT: mean 96.01, std 3.55, range [73.06, 98.31]

Sequence (78 aa):
MINFPSMKTKELIKCLCRYPLCYKIIRQRGSHRTLKSEHYPVLRISYHDSVEISGFRVKKILTQEVGLTEIMAIEVIK